Protein AF-A0A8J7KS39-F1 (afdb_monomer)

Secondary structure (DSSP, 8-state):
-BSSTTSHHHHHHHHHHHHTT---EEEESSHHHHHHHHHT--SEEEETTSS-HHHHHHHHTTT--EEEEEESS-THHHHHHHHTEEEEEEEEE---TT-S-----HHHHHTTT-EEEE--------------

Foldseek 3Di:
DEEPCLDPVNLVVQLVCVVVVHQFEYEDQDVVVQVSSCVSPHPHYDNVVPDQLLVVQCVVVVNQFDQEYEAQADDPVQASNLQRHAQQHEYEYEHHNNHDDDDYDVCSCPVRVYYYHYDYDDDPPPPDPPPD

Mean predicted aligned error: 4.97 Å

Solvent-accessible surface area (backbone atoms only — not comparable to full-atom values): 7266 Å² total; per-residue (Å²): 59,31,34,50,26,76,41,75,68,27,29,51,49,39,39,51,41,44,74,72,71,48,86,35,38,32,37,30,85,38,72,70,46,44,58,56,30,50,74,44,59,42,79,39,73,43,46,58,79,78,60,60,59,50,60,54,42,20,65,77,43,80,68,56,36,30,63,44,29,40,28,56,29,27,17,73,57,46,48,54,47,57,68,30,36,26,73,62,10,38,38,41,38,52,36,44,84,59,31,88,69,74,80,77,63,63,59,66,33,65,76,31,53,36,43,80,44,82,47,82,83,78,78,92,64,81,77,74,79,87,79,127

pLDDT: mean 92.16, std 12.89, range [45.78, 98.69]

Nearest PDB structures (foldseek):
  5k1s-assembly2_C  TM=9.265E-01  e=8.989E-09  Myxococcus xanthus DK 1622
  3jyl-assembly1_A  TM=9.080E-01  e=1.147E-08  Pseudomonas syringae pv. tomato
  5k1s-assembly1_B  TM=9.206E-01  e=2.109E-08  Myxococcus xanthus DK 1622
  5k1s-assembly2_D  TM=9.163E-01  e=2.532E-08  Myxococcus xanthus DK 1622
  2oby-assembly1_A  TM=8.892E-01  e=1.296E-08  Homo sapiens

Structure (mmCIF, N/CA/C/O backbone):
data_AF-A0A8J7KS39-F1
#
_entry.id   AF-A0A8J7KS39-F1
#
loop_
_atom_site.group_PDB
_atom_site.id
_atom_site.type_symbol
_atom_site.label_atom_id
_atom_site.label_alt_id
_atom_site.label_comp_id
_atom_site.label_asym_id
_atom_site.label_entity_id
_atom_site.label_seq_id
_atom_site.pdbx_PDB_ins_code
_atom_site.Cartn_x
_atom_site.Cartn_y
_atom_site.Cartn_z
_atom_site.occupancy
_atom_site.B_iso_or_equiv
_atom_site.auth_seq_id
_atom_site.auth_comp_id
_atom_site.auth_asym_id
_atom_site.auth_atom_id
_atom_site.pdbx_PDB_model_num
ATOM 1 N N . MET A 1 1 ? -4.477 -1.174 -0.320 1.00 97.75 1 MET A N 1
ATOM 2 C CA . MET A 1 1 ? -3.477 -0.388 -1.078 1.00 97.75 1 MET A CA 1
ATOM 3 C C . MET A 1 1 ? -2.798 -1.276 -2.101 1.00 97.75 1 MET A C 1
ATOM 5 O O . MET A 1 1 ? -2.632 -2.459 -1.836 1.00 97.75 1 MET A O 1
ATOM 9 N N . ILE A 1 2 ? -2.424 -0.740 -3.261 1.00 98.19 2 ILE A N 1
ATOM 10 C CA . ILE A 1 2 ? -1.790 -1.516 -4.338 1.00 98.19 2 ILE A CA 1
ATOM 11 C C . ILE A 1 2 ? -0.631 -0.703 -4.921 1.00 98.19 2 ILE A C 1
ATOM 13 O O . ILE A 1 2 ? -0.860 0.393 -5.438 1.00 98.19 2 ILE A O 1
ATOM 17 N N . SER A 1 3 ? 0.600 -1.216 -4.841 1.00 97.44 3 SER A N 1
ATOM 18 C CA . SER A 1 3 ? 1.751 -0.644 -5.557 1.00 97.44 3 SER A CA 1
A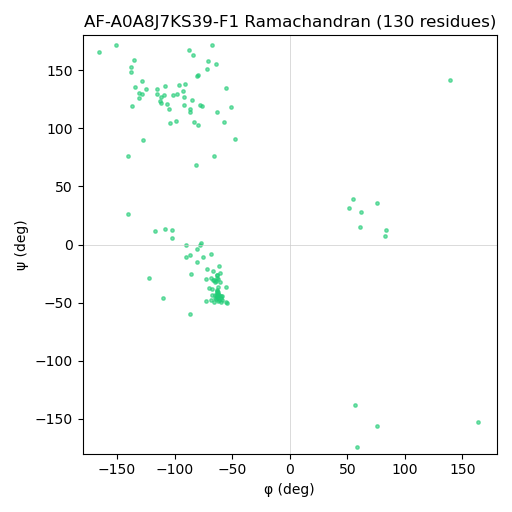TOM 19 C C . SER A 1 3 ? 1.818 -1.174 -6.995 1.00 97.44 3 SER A C 1
ATOM 21 O O . SER A 1 3 ? 1.165 -2.156 -7.349 1.00 97.44 3 SER A O 1
ATOM 23 N N . GLY A 1 4 ? 2.582 -0.505 -7.864 1.00 94.31 4 GLY A N 1
ATOM 24 C CA . GLY A 1 4 ? 2.790 -0.981 -9.239 1.00 94.31 4 GLY A CA 1
ATOM 25 C C . GLY A 1 4 ? 1.504 -1.067 -10.071 1.00 94.31 4 GLY A C 1
ATOM 26 O O . GLY A 1 4 ? 1.420 -1.886 -10.982 1.00 94.31 4 GLY A O 1
ATOM 27 N N . SER A 1 5 ? 0.508 -0.231 -9.763 1.00 93.62 5 SER A N 1
ATOM 28 C CA . SER A 1 5 ? -0.842 -0.254 -10.354 1.00 93.62 5 SER A CA 1
ATOM 29 C C . SER A 1 5 ? -0.891 -0.025 -11.871 1.00 93.62 5 SER A C 1
ATOM 31 O O . SER A 1 5 ? -1.872 -0.391 -12.508 1.00 93.62 5 SER A O 1
ATOM 33 N N . THR A 1 6 ? 0.166 0.536 -12.464 1.00 94.81 6 THR A N 1
ATOM 34 C CA . THR A 1 6 ? 0.301 0.710 -13.921 1.00 94.81 6 THR A CA 1
ATOM 35 C C . THR A 1 6 ? 0.901 -0.511 -14.628 1.00 94.81 6 THR A C 1
ATOM 37 O O . THR A 1 6 ? 0.961 -0.538 -15.852 1.00 94.81 6 THR A O 1
ATOM 40 N N . GLY A 1 7 ? 1.402 -1.503 -13.884 1.00 92.50 7 GLY A N 1
ATOM 41 C CA . GLY A 1 7 ? 1.863 -2.781 -14.432 1.00 92.50 7 GLY A CA 1
ATOM 42 C C . GLY A 1 7 ? 0.722 -3.793 -14.551 1.00 92.50 7 GLY A C 1
ATOM 43 O O . GLY A 1 7 ? -0.333 -3.609 -13.953 1.00 92.50 7 GLY A O 1
ATOM 44 N N . SER A 1 8 ? 0.940 -4.898 -15.269 1.00 92.31 8 SER A N 1
ATOM 45 C CA . SER A 1 8 ? -0.094 -5.920 -15.518 1.00 92.31 8 SER A CA 1
ATOM 46 C C . SER A 1 8 ? -0.727 -6.471 -14.234 1.00 92.31 8 SER A C 1
ATOM 48 O O . SER A 1 8 ? -1.948 -6.475 -14.096 1.00 92.31 8 SER A O 1
ATOM 50 N N . VAL A 1 9 ? 0.102 -6.882 -13.268 1.00 94.31 9 VAL A N 1
ATOM 51 C CA . VAL A 1 9 ? -0.362 -7.438 -11.988 1.00 94.31 9 VAL A CA 1
ATOM 52 C C . VAL A 1 9 ? -1.097 -6.382 -11.165 1.00 94.31 9 VAL A C 1
ATOM 54 O O . VAL A 1 9 ? -2.207 -6.625 -10.706 1.00 94.31 9 VAL A O 1
ATOM 57 N N . GLY A 1 10 ? -0.514 -5.191 -11.004 1.00 95.19 10 GLY A N 1
ATOM 58 C CA . GLY A 1 10 ? -1.132 -4.116 -10.227 1.00 95.19 10 GLY A CA 1
ATOM 59 C C . GLY A 1 10 ? -2.455 -3.635 -10.828 1.00 95.19 10 GLY A C 1
ATOM 60 O O . GLY A 1 10 ? -3.411 -3.417 -10.088 1.00 95.19 10 GLY A O 1
ATOM 61 N N . HIS A 1 11 ? -2.541 -3.533 -12.155 1.00 96.12 11 HIS A N 1
ATOM 62 C CA . HIS A 1 11 ? -3.761 -3.144 -12.863 1.00 96.12 11 HIS A CA 1
ATOM 63 C C . HIS A 1 11 ? -4.888 -4.159 -12.625 1.00 96.12 11 HIS A C 1
ATOM 65 O O . HIS A 1 11 ? -5.990 -3.785 -12.217 1.00 96.12 11 HIS A O 1
ATOM 71 N N . ALA A 1 12 ? -4.592 -5.454 -12.788 1.00 96.12 12 ALA A N 1
ATOM 72 C CA . ALA A 1 12 ? -5.547 -6.528 -12.525 1.00 96.12 12 ALA A CA 1
ATOM 73 C C . ALA A 1 12 ? -5.971 -6.581 -11.046 1.00 96.12 12 ALA A C 1
ATOM 75 O O . ALA A 1 12 ? -7.148 -6.788 -10.743 1.00 96.12 12 ALA A O 1
ATOM 76 N N . LEU A 1 13 ? -5.038 -6.345 -10.115 1.00 97.00 13 LEU A N 1
ATOM 77 C CA . LEU A 1 13 ? -5.338 -6.268 -8.684 1.00 97.00 13 LEU A CA 1
ATOM 78 C C . LEU A 1 13 ? -6.296 -5.117 -8.365 1.00 97.00 13 LEU A C 1
ATOM 80 O O . LEU A 1 13 ? -7.225 -5.314 -7.586 1.00 97.00 13 LEU A O 1
ATOM 84 N N . VAL A 1 14 ? -6.112 -3.937 -8.970 1.00 98.25 14 VAL A N 1
ATOM 85 C CA . VAL A 1 14 ? -7.019 -2.795 -8.763 1.00 98.25 14 VAL A CA 1
ATOM 86 C C . VAL A 1 14 ? -8.435 -3.162 -9.195 1.00 98.25 14 VAL A C 1
ATOM 88 O O . VAL A 1 14 ? -9.371 -2.988 -8.414 1.00 98.25 14 VAL A O 1
ATOM 91 N N . GLN A 1 15 ? -8.590 -3.719 -10.396 1.00 97.69 15 GLN A N 1
ATOM 92 C CA . GLN A 1 15 ? -9.895 -4.118 -10.925 1.00 97.69 15 GLN A CA 1
ATOM 93 C C . GLN A 1 15 ? -10.547 -5.217 -10.079 1.00 97.69 15 GLN A C 1
ATOM 95 O O . GLN A 1 15 ? -11.729 -5.127 -9.751 1.00 97.69 15 GLN A O 1
ATOM 100 N N . THR A 1 16 ? -9.771 -6.222 -9.669 1.00 97.56 16 THR A N 1
ATOM 101 C CA . THR A 1 16 ? -10.262 -7.334 -8.843 1.00 97.56 16 THR A CA 1
ATOM 102 C C . THR A 1 16 ? -10.704 -6.847 -7.465 1.00 97.56 16 THR A C 1
ATOM 104 O O . THR A 1 16 ? -11.803 -7.171 -7.021 1.00 97.56 16 THR A O 1
ATOM 107 N N . ALA A 1 17 ? -9.899 -6.013 -6.803 1.00 97.69 17 ALA A N 1
ATOM 108 C CA . ALA A 1 17 ? -10.242 -5.445 -5.502 1.00 97.69 17 ALA A CA 1
ATOM 109 C C . ALA A 1 17 ? -11.489 -4.548 -5.586 1.00 97.69 17 ALA A C 1
ATOM 111 O O . ALA A 1 17 ? -12.373 -4.630 -4.735 1.00 97.69 17 ALA A O 1
ATOM 112 N N . ARG A 1 18 ? -11.607 -3.742 -6.650 1.00 97.69 18 ARG A N 1
ATOM 113 C CA . ARG A 1 18 ? -12.811 -2.951 -6.944 1.00 97.69 18 ARG A CA 1
ATOM 114 C C . ARG A 1 18 ? -14.045 -3.837 -7.114 1.00 97.69 18 ARG A C 1
ATOM 116 O O . ARG A 1 18 ? -15.076 -3.548 -6.515 1.00 97.69 18 ARG A O 1
ATOM 123 N N . ALA A 1 19 ? -13.941 -4.906 -7.902 1.00 97.75 19 ALA A N 1
ATOM 124 C CA . ALA A 1 19 ? -15.033 -5.853 -8.124 1.00 97.75 19 ALA A CA 1
ATOM 125 C C . ALA A 1 19 ? -15.439 -6.595 -6.839 1.00 97.75 19 ALA A C 1
ATOM 127 O O . ALA A 1 19 ? -16.614 -6.894 -6.649 1.00 97.75 19 ALA A O 1
ATOM 128 N N . ALA A 1 20 ? -14.489 -6.826 -5.929 1.00 97.81 20 ALA A N 1
ATOM 129 C CA . ALA A 1 20 ? -14.733 -7.397 -4.607 1.00 97.81 20 ALA A CA 1
ATOM 130 C C . ALA A 1 20 ? -15.338 -6.401 -3.592 1.00 97.81 20 ALA A C 1
ATOM 132 O O . ALA A 1 20 ? -15.565 -6.768 -2.441 1.00 97.81 20 ALA A O 1
ATOM 133 N N . GLY A 1 21 ? -15.601 -5.150 -3.989 1.00 97.44 21 GLY A N 1
ATOM 134 C CA . GLY A 1 21 ? -16.204 -4.126 -3.129 1.00 97.44 21 GLY A CA 1
ATOM 135 C C . GLY A 1 21 ? -15.215 -3.381 -2.229 1.00 97.44 21 GLY A C 1
ATOM 136 O O . GLY A 1 21 ? -15.641 -2.667 -1.323 1.00 97.44 21 GLY A O 1
ATOM 137 N N . ALA A 1 22 ? -13.905 -3.515 -2.459 1.00 97.94 22 ALA A N 1
ATOM 138 C CA . ALA A 1 22 ? -12.898 -2.824 -1.663 1.00 97.94 22 ALA A CA 1
ATOM 139 C C . ALA A 1 22 ? -12.723 -1.354 -2.083 1.00 97.94 22 ALA A C 1
ATOM 141 O O . ALA A 1 22 ? -12.742 -1.003 -3.270 1.00 97.94 22 ALA A O 1
ATOM 142 N N . SER A 1 23 ? -12.431 -0.500 -1.101 1.00 98.12 23 SER A N 1
ATOM 143 C CA . SER A 1 23 ? -11.889 0.842 -1.331 1.00 98.12 23 SER A CA 1
ATOM 144 C C . SER A 1 23 ? -10.407 0.741 -1.686 1.00 98.12 23 SER A C 1
ATOM 146 O O . SER A 1 23 ? -9.591 0.241 -0.913 1.00 98.12 23 SER A O 1
ATOM 148 N N . VAL A 1 24 ? -10.039 1.205 -2.880 1.00 98.62 24 VAL A N 1
ATOM 149 C CA . VAL A 1 24 ? -8.711 0.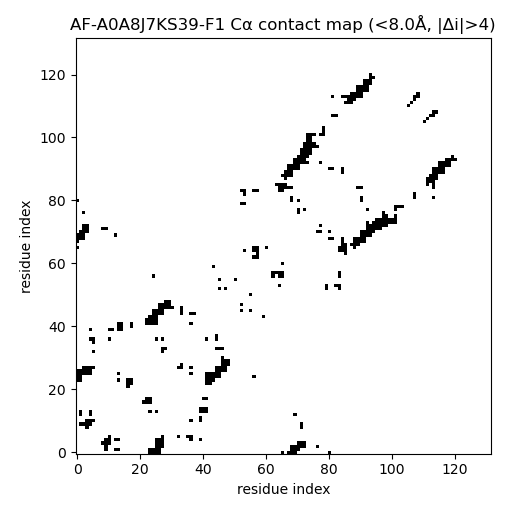962 -3.463 1.00 98.62 24 VAL A CA 1
ATOM 150 C C . VAL A 1 24 ? -7.920 2.257 -3.545 1.00 98.62 24 VAL A C 1
ATOM 152 O O . VAL A 1 24 ? -8.333 3.193 -4.227 1.00 98.62 24 VAL A O 1
ATOM 155 N N . ILE A 1 25 ? -6.756 2.260 -2.898 1.00 98.69 25 ILE A N 1
ATOM 156 C CA . ILE A 1 25 ? -5.723 3.293 -3.011 1.00 98.69 25 ILE A CA 1
ATOM 157 C C . ILE A 1 25 ? -4.583 2.723 -3.862 1.00 98.69 25 ILE A C 1
ATOM 159 O O . ILE A 1 25 ? -3.955 1.734 -3.465 1.00 98.69 25 ILE A O 1
ATOM 163 N N . ALA A 1 26 ? -4.327 3.328 -5.019 1.00 98.38 26 ALA A N 1
ATOM 164 C CA . ALA A 1 26 ? -3.212 2.988 -5.895 1.00 98.38 26 ALA A CA 1
ATOM 165 C C . ALA A 1 26 ? -1.987 3.857 -5.576 1.00 98.38 26 ALA A C 1
ATOM 167 O O . ALA A 1 26 ? -2.101 5.078 -5.482 1.00 98.38 26 ALA A O 1
ATOM 168 N N . LEU A 1 27 ? -0.814 3.235 -5.447 1.00 97.81 27 LEU A N 1
ATOM 169 C CA . LEU A 1 27 ? 0.460 3.924 -5.247 1.00 97.81 27 LEU A CA 1
ATOM 170 C C . LEU A 1 27 ? 1.249 3.981 -6.559 1.00 97.81 27 LEU A C 1
ATOM 172 O O . LEU A 1 27 ? 1.457 2.951 -7.210 1.00 97.81 27 LEU A O 1
ATOM 176 N N . VAL A 1 28 ? 1.710 5.173 -6.935 1.00 97.25 28 VAL A N 1
ATOM 177 C CA . VAL A 1 28 ? 2.436 5.431 -8.190 1.00 97.25 28 VAL A CA 1
ATOM 178 C C . VAL A 1 28 ? 3.656 6.312 -7.965 1.00 97.25 28 VAL A C 1
ATOM 180 O O . VAL A 1 28 ? 3.736 7.019 -6.971 1.00 97.25 28 VAL A O 1
ATOM 183 N N . SER A 1 29 ? 4.609 6.263 -8.895 1.00 95.31 29 SER A N 1
ATOM 184 C CA . SER A 1 29 ? 5.891 6.967 -8.773 1.00 95.31 29 SER A CA 1
ATOM 185 C C . SER A 1 29 ? 5.992 8.254 -9.595 1.00 95.31 29 SER A C 1
ATOM 187 O O . SER A 1 29 ? 7.099 8.746 -9.756 1.00 95.31 29 SER A O 1
ATOM 189 N N . SER A 1 30 ? 4.917 8.699 -10.247 1.00 96.94 30 SER 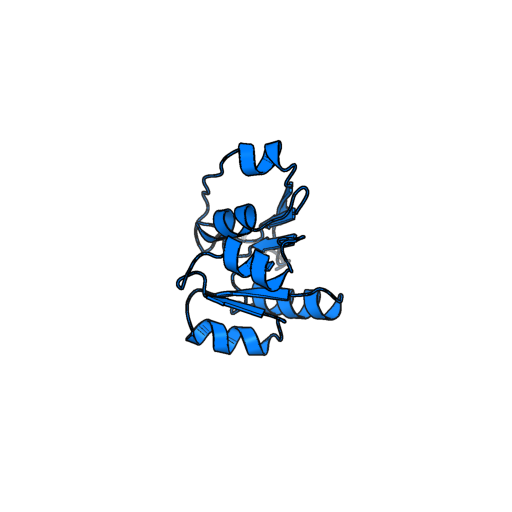A N 1
ATOM 190 C CA . SER A 1 30 ? 4.881 9.956 -11.007 1.00 96.94 30 SER A CA 1
ATOM 191 C C . SER A 1 30 ? 3.438 10.346 -11.335 1.00 96.94 30 SER A C 1
ATOM 193 O O . SER A 1 30 ? 2.530 9.508 -11.256 1.00 96.94 30 SER A O 1
ATOM 195 N N . ASP A 1 31 ? 3.224 11.592 -11.750 1.00 96.00 31 ASP A N 1
ATOM 196 C CA . ASP A 1 31 ? 1.898 12.103 -12.113 1.00 96.00 31 ASP A CA 1
ATOM 197 C C . ASP A 1 31 ? 1.395 11.530 -13.450 1.00 96.00 31 ASP A C 1
ATOM 199 O O . ASP A 1 31 ? 0.193 11.296 -13.629 1.00 96.00 31 ASP A O 1
ATOM 203 N N . GLU A 1 32 ? 2.303 11.195 -14.370 1.00 96.50 32 GLU A N 1
ATOM 204 C CA . GLU A 1 32 ? 1.968 10.467 -15.598 1.00 96.50 32 GLU A CA 1
ATOM 205 C C . GLU A 1 32 ? 1.414 9.082 -15.255 1.00 96.50 32 GLU A C 1
ATOM 207 O O . GLU A 1 32 ? 0.355 8.684 -15.747 1.00 96.50 32 GLU A O 1
ATOM 212 N N . LYS A 1 33 ? 2.081 8.364 -14.340 1.00 96.75 33 LYS A N 1
ATOM 213 C CA . LYS A 1 33 ? 1.588 7.076 -13.838 1.00 96.75 33 LYS A CA 1
ATOM 214 C C . LYS A 1 33 ? 0.304 7.232 -13.035 1.00 96.75 33 LYS A C 1
ATOM 216 O O . LYS A 1 33 ? -0.522 6.326 -13.063 1.00 96.75 33 LYS A O 1
ATOM 221 N N . ALA A 1 34 ? 0.099 8.359 -12.354 1.00 96.94 34 ALA A N 1
ATOM 222 C CA . ALA A 1 34 ? -1.162 8.627 -11.672 1.00 96.94 34 ALA A CA 1
ATOM 223 C C . ALA A 1 34 ? -2.327 8.689 -12.662 1.00 96.94 34 ALA A C 1
ATOM 225 O O . ALA A 1 34 ? -3.399 8.156 -12.390 1.00 96.94 34 ALA A O 1
ATOM 226 N N . SER A 1 35 ? -2.116 9.313 -13.821 1.00 95.50 35 SER A N 1
ATOM 227 C CA . SER A 1 35 ? -3.116 9.378 -14.890 1.00 95.50 35 SER A CA 1
ATOM 228 C C . SER A 1 35 ? -3.431 7.988 -15.445 1.00 95.50 35 SER A C 1
ATOM 230 O O . SER A 1 35 ? -4.598 7.615 -15.484 1.00 95.50 35 SER A O 1
ATOM 232 N N . GLN A 1 36 ? -2.407 7.179 -15.736 1.00 95.94 36 GLN A N 1
ATOM 233 C CA . GLN A 1 36 ? -2.581 5.792 -16.194 1.00 95.94 36 GLN A CA 1
ATOM 234 C C . GLN A 1 36 ? -3.268 4.905 -15.145 1.00 95.94 36 GLN A C 1
ATOM 236 O O . GLN A 1 36 ? -4.167 4.133 -15.459 1.00 95.94 36 GLN A O 1
ATOM 241 N N . ALA A 1 37 ? -2.890 5.020 -13.870 1.00 96.44 37 ALA A N 1
ATOM 242 C CA . ALA A 1 37 ? -3.477 4.215 -12.801 1.00 96.44 37 ALA A CA 1
ATOM 243 C C . ALA A 1 37 ? -4.981 4.477 -12.627 1.00 96.44 37 ALA A C 1
ATOM 245 O O . ALA A 1 37 ? -5.712 3.564 -12.245 1.00 96.44 37 ALA A O 1
ATOM 246 N N . ARG A 1 38 ? -5.463 5.692 -12.933 1.00 96.69 38 ARG A N 1
ATOM 247 C CA . ARG A 1 38 ? -6.900 6.019 -12.889 1.00 96.69 38 ARG A CA 1
ATOM 248 C C . ARG A 1 38 ? -7.721 5.214 -13.896 1.00 96.69 38 ARG A C 1
ATOM 250 O O . ARG A 1 38 ? -8.888 4.957 -13.618 1.00 96.69 38 ARG A O 1
ATOM 257 N N . GLU A 1 39 ? -7.127 4.753 -14.996 1.00 95.12 39 GLU A N 1
ATOM 258 C CA . GLU A 1 39 ? -7.807 3.915 -15.997 1.00 95.12 39 GLU A CA 1
ATOM 259 C C . GLU A 1 39 ? -8.252 2.563 -15.416 1.00 95.12 39 GLU A C 1
ATOM 261 O O . GLU A 1 39 ? -9.279 2.023 -15.821 1.00 95.12 39 GLU A O 1
ATOM 266 N N . ALA A 1 40 ? -7.539 2.042 -14.410 1.00 94.50 40 ALA A N 1
ATOM 267 C CA . ALA A 1 40 ? -7.925 0.821 -13.697 1.00 94.50 40 ALA A CA 1
ATOM 268 C C . ALA A 1 40 ? -9.100 1.030 -12.715 1.00 94.50 40 ALA A C 1
ATOM 270 O O . ALA A 1 40 ? -9.653 0.064 -12.191 1.00 94.50 40 ALA A O 1
ATOM 271 N N . GLY A 1 41 ? -9.480 2.284 -12.444 1.00 96.38 41 GLY A N 1
ATOM 272 C CA . GLY A 1 41 ? -10.584 2.657 -11.559 1.00 96.38 41 GLY A CA 1
ATOM 273 C C . GLY A 1 41 ? -10.341 2.54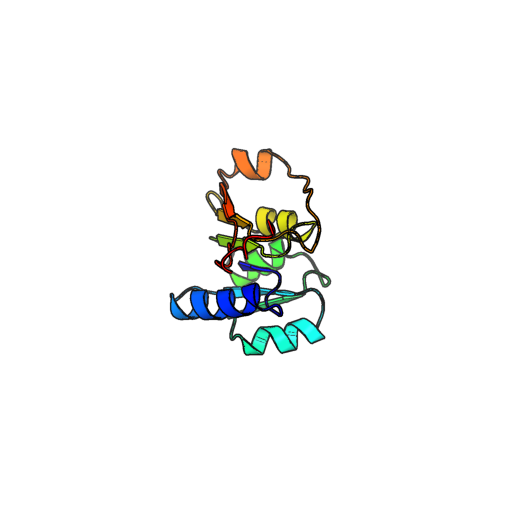7 -10.043 1.00 96.38 41 GLY A C 1
ATOM 274 O O . GLY A 1 41 ? -11.286 2.192 -9.332 1.00 96.38 41 GLY A O 1
ATOM 275 N N . PRO A 1 42 ? -9.144 2.833 -9.485 1.00 98.31 42 PRO A N 1
ATOM 276 C CA . PRO A 1 42 ? -8.992 2.943 -8.037 1.00 98.31 42 PRO A CA 1
ATOM 277 C C . PRO A 1 42 ? -9.823 4.119 -7.497 1.00 98.31 42 PRO A C 1
ATOM 279 O O . PRO A 1 42 ? -10.108 5.078 -8.210 1.00 98.31 42 PRO A O 1
ATOM 282 N N . HIS A 1 43 ? -10.195 4.066 -6.217 1.00 98.50 43 HIS A N 1
ATOM 283 C CA . HIS A 1 43 ? -10.896 5.181 -5.569 1.00 98.50 43 HIS A CA 1
ATOM 284 C C . HIS A 1 43 ? -9.965 6.380 -5.370 1.00 98.50 43 HIS A C 1
ATOM 286 O O . HIS A 1 43 ? -10.375 7.524 -5.539 1.00 98.50 43 HIS A O 1
ATOM 292 N N . PHE A 1 44 ? -8.703 6.101 -5.042 1.00 98.19 44 PHE A N 1
ATOM 293 C CA . PHE A 1 44 ? -7.694 7.113 -4.774 1.00 98.19 44 PHE A CA 1
ATOM 294 C C . PHE A 1 44 ? -6.362 6.734 -5.410 1.00 98.19 44 PHE A C 1
ATOM 296 O O . PHE A 1 44 ? -6.046 5.553 -5.573 1.00 98.19 44 PHE A O 1
ATOM 303 N N . VAL A 1 45 ? -5.564 7.746 -5.737 1.00 98.31 45 VAL A N 1
ATOM 304 C CA . VAL A 1 45 ? -4.212 7.580 -6.271 1.00 98.31 45 VAL A CA 1
ATOM 305 C C . VAL A 1 45 ? -3.270 8.472 -5.476 1.00 98.31 45 VAL A C 1
ATOM 307 O O . VAL A 1 45 ? -3.513 9.671 -5.376 1.00 98.31 45 VAL A O 1
ATOM 310 N N . ILE A 1 46 ? -2.203 7.885 -4.939 1.00 98.12 46 ILE A N 1
ATOM 311 C CA . ILE A 1 46 ? -1.134 8.593 -4.233 1.00 98.12 46 ILE A CA 1
ATOM 312 C C . ILE A 1 46 ? 0.137 8.484 -5.069 1.00 98.12 46 ILE A C 1
ATOM 314 O O . ILE A 1 46 ? 0.606 7.379 -5.366 1.00 98.12 46 ILE A O 1
ATOM 318 N N . ASN A 1 47 ? 0.712 9.633 -5.419 1.00 97.12 47 ASN A N 1
ATOM 319 C CA . ASN A 1 47 ? 2.081 9.695 -5.908 1.00 97.12 47 ASN A CA 1
ATOM 320 C C . ASN A 1 47 ? 3.021 9.714 -4.698 1.00 97.12 47 ASN A C 1
ATOM 322 O O . ASN A 1 47 ? 3.144 10.730 -4.019 1.00 97.12 47 ASN A O 1
ATOM 326 N N . TRP A 1 48 ? 3.684 8.588 -4.423 1.00 95.19 48 TRP A N 1
ATOM 327 C CA . TRP A 1 48 ? 4.514 8.438 -3.221 1.00 95.19 48 TRP A CA 1
ATOM 328 C C . TRP A 1 48 ? 5.777 9.307 -3.235 1.00 95.19 48 TRP A C 1
ATOM 330 O O . TRP A 1 48 ? 6.464 9.391 -2.223 1.00 95.19 48 TRP A O 1
ATOM 340 N N . GLN A 1 49 ? 6.088 9.965 -4.356 1.00 94.94 49 GLN A N 1
ATOM 341 C CA . GLN A 1 49 ? 7.179 10.935 -4.429 1.00 94.94 49 GLN A CA 1
ATOM 342 C C . GLN A 1 49 ? 6.797 12.320 -3.890 1.00 94.94 49 GLN A C 1
ATOM 344 O O . GLN A 1 49 ? 7.683 13.141 -3.669 1.00 94.94 49 GLN A O 1
ATOM 349 N N . HIS A 1 50 ? 5.504 12.609 -3.700 1.00 92.50 50 HIS A N 1
ATOM 350 C CA . HIS A 1 50 ? 5.009 13.964 -3.421 1.00 92.50 50 HIS 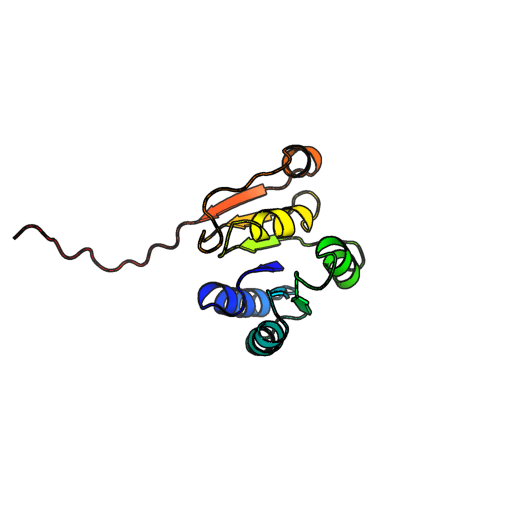A CA 1
ATOM 351 C C . HIS A 1 50 ? 4.663 14.239 -1.950 1.00 92.50 50 HIS A C 1
ATOM 353 O O . HIS A 1 50 ? 4.064 15.268 -1.650 1.00 92.50 50 HIS A O 1
ATOM 359 N N . GLY A 1 51 ? 5.057 13.379 -1.013 1.00 91.31 51 GLY A N 1
ATOM 360 C CA . GLY A 1 51 ? 4.752 13.609 0.395 1.00 91.31 51 GLY A CA 1
ATOM 361 C C . GLY A 1 51 ? 4.910 12.372 1.260 1.00 91.31 51 GLY A C 1
ATOM 362 O O . GLY A 1 51 ? 5.703 11.477 0.961 1.00 91.31 51 GLY A O 1
ATOM 363 N N . ASN A 1 52 ? 4.151 12.343 2.353 1.00 96.25 52 ASN A N 1
ATOM 364 C CA . ASN A 1 52 ? 4.146 11.241 3.299 1.00 96.25 52 ASN A CA 1
ATOM 365 C C . ASN A 1 52 ? 2.953 10.315 3.033 1.00 96.25 52 ASN A C 1
ATOM 367 O O . ASN A 1 52 ? 1.820 10.611 3.404 1.00 96.25 52 ASN A O 1
ATOM 371 N N . VAL A 1 53 ? 3.239 9.143 2.463 1.00 97.12 53 VAL A N 1
ATOM 372 C CA . VAL A 1 53 ? 2.224 8.133 2.128 1.00 97.12 53 VAL A CA 1
ATOM 373 C C . VAL A 1 53 ? 1.371 7.729 3.334 1.00 97.12 53 VAL A C 1
ATOM 375 O O . VAL A 1 53 ? 0.178 7.492 3.175 1.0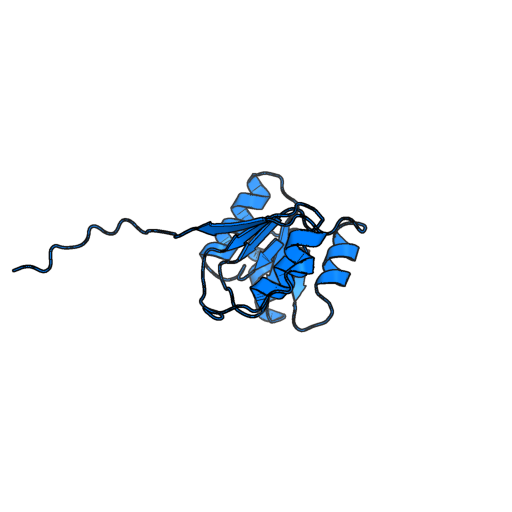0 97.12 53 VAL A O 1
ATOM 378 N N . VAL A 1 54 ? 1.947 7.653 4.537 1.00 96.81 54 VAL A N 1
ATOM 379 C CA . VAL A 1 54 ? 1.201 7.241 5.737 1.00 96.81 54 VAL A CA 1
ATOM 380 C C . VAL A 1 54 ? 0.154 8.294 6.098 1.00 96.81 54 VAL A C 1
ATOM 382 O O . VAL A 1 54 ? -0.993 7.953 6.382 1.00 96.81 54 VAL A O 1
ATOM 385 N N . GLU A 1 55 ? 0.523 9.574 6.039 1.00 98.00 55 GLU A N 1
ATOM 386 C CA . GLU A 1 55 ? -0.392 10.693 6.292 1.00 98.00 55 GLU A CA 1
ATOM 387 C C . GLU A 1 55 ? -1.493 10.768 5.234 1.00 98.00 55 GLU A C 1
ATOM 389 O O . GLU A 1 55 ? -2.668 10.883 5.586 1.00 98.00 55 GLU A O 1
ATOM 394 N N . ASP A 1 56 ? -1.137 10.603 3.959 1.00 97.88 56 ASP A N 1
ATOM 395 C CA . ASP A 1 56 ? -2.098 10.577 2.855 1.00 97.88 56 ASP A CA 1
ATOM 396 C C . ASP A 1 56 ? -3.114 9.441 3.029 1.00 97.88 56 ASP A C 1
ATOM 398 O O . ASP A 1 56 ? -4.323 9.640 2.904 1.00 97.88 56 ASP A O 1
ATOM 402 N N . VAL A 1 57 ? -2.646 8.237 3.370 1.00 98.19 57 VAL A N 1
ATOM 403 C CA . VAL A 1 57 ? -3.520 7.083 3.613 1.00 98.19 57 VAL A CA 1
ATOM 404 C C . VAL A 1 57 ? -4.427 7.340 4.807 1.00 98.19 57 VAL A C 1
ATOM 406 O O . VAL A 1 57 ? -5.623 7.070 4.714 1.00 98.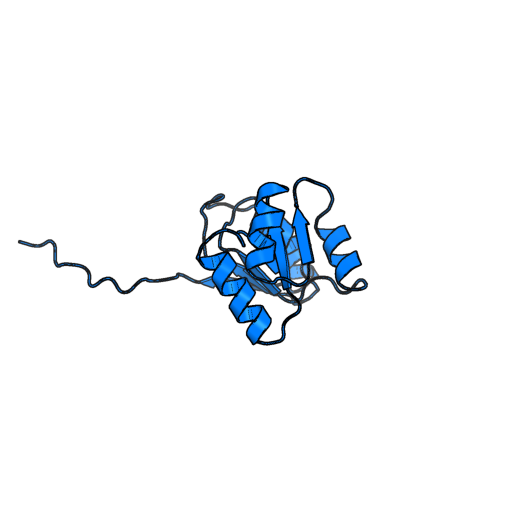19 57 VAL A O 1
ATOM 409 N N . MET A 1 58 ? -3.912 7.883 5.912 1.00 97.69 58 MET A N 1
ATOM 410 C CA . MET A 1 58 ? -4.745 8.241 7.062 1.00 97.69 58 MET A CA 1
ATOM 411 C C . MET A 1 58 ? -5.822 9.259 6.678 1.00 97.69 58 MET A C 1
ATOM 413 O O . MET A 1 58 ? -6.982 9.062 7.033 1.00 97.69 58 MET A O 1
ATOM 417 N N . ALA A 1 59 ? -5.484 10.297 5.912 1.00 97.94 59 ALA A N 1
ATOM 418 C CA . ALA A 1 59 ? -6.452 11.293 5.462 1.00 97.94 59 ALA A CA 1
ATOM 419 C C . ALA A 1 59 ? -7.559 10.668 4.595 1.00 97.94 59 ALA A C 1
ATOM 421 O O . ALA A 1 59 ? -8.741 10.933 4.809 1.00 97.94 59 ALA A O 1
ATOM 422 N N . LEU A 1 60 ? -7.191 9.783 3.665 1.00 97.50 60 LEU A N 1
ATOM 423 C CA . LEU A 1 60 ? -8.134 9.095 2.773 1.00 97.50 60 LEU A CA 1
ATOM 424 C C . LEU A 1 60 ? -8.991 8.030 3.471 1.00 97.50 60 LEU A C 1
ATOM 426 O O . LEU A 1 60 ? -10.035 7.644 2.950 1.00 97.50 60 LEU A O 1
ATOM 430 N N . THR A 1 61 ? -8.542 7.527 4.620 1.00 96.94 61 THR A N 1
ATOM 431 C CA . THR A 1 61 ? -9.204 6.454 5.382 1.00 96.94 61 THR A CA 1
ATOM 432 C C . THR A 1 61 ? -9.852 6.954 6.671 1.00 96.94 61 THR A C 1
ATOM 434 O O . THR A 1 61 ? -10.221 6.145 7.522 1.00 96.94 61 THR A O 1
ATOM 437 N N . GLU A 1 62 ? -9.992 8.274 6.838 1.00 96.50 62 GLU A N 1
ATOM 438 C CA . GLU A 1 62 ? -10.569 8.894 8.041 1.00 96.50 62 GLU A CA 1
ATOM 439 C C . GLU A 1 62 ? -9.847 8.454 9.331 1.00 96.50 62 GLU A C 1
ATOM 441 O O . GLU A 1 62 ? -10.459 8.184 10.365 1.00 96.50 62 GLU A O 1
ATOM 446 N N . GLY A 1 63 ? -8.521 8.331 9.252 1.00 96.44 63 GLY A N 1
ATOM 447 C CA . GLY A 1 63 ? -7.641 7.941 10.353 1.00 96.44 63 GLY A CA 1
ATOM 448 C C . GLY A 1 63 ? -7.531 6.433 10.605 1.00 96.44 63 GLY A C 1
ATOM 449 O O . GLY A 1 63 ? -6.928 6.046 11.603 1.00 96.44 63 GLY A O 1
ATOM 450 N N . LYS A 1 64 ? -8.098 5.574 9.745 1.00 92.25 64 LYS A N 1
ATOM 451 C CA . LYS A 1 64 ? -8.133 4.110 9.959 1.00 92.25 64 LYS A CA 1
ATOM 452 C C . LYS A 1 64 ? -6.938 3.343 9.386 1.00 92.25 64 LYS A C 1
ATOM 454 O O . LYS A 1 64 ? -6.792 2.168 9.717 1.00 92.25 64 LYS A O 1
ATOM 459 N N . GLU A 1 65 ? -6.097 3.994 8.579 1.00 97.75 65 GLU A N 1
ATOM 460 C CA . GLU A 1 65 ? -5.002 3.369 7.817 1.00 97.75 65 GLU A CA 1
ATOM 461 C C . GLU A 1 65 ? -5.518 2.272 6.855 1.00 97.75 65 GLU A C 1
ATOM 463 O O . GLU A 1 65 ? -6.724 2.111 6.664 1.00 97.75 65 GLU A O 1
ATOM 468 N N . ALA A 1 66 ? -4.629 1.530 6.184 1.00 98.31 66 ALA A N 1
ATOM 469 C CA . ALA A 1 66 ? -5.033 0.488 5.237 1.00 98.31 66 ALA A CA 1
ATOM 470 C C . ALA A 1 66 ? -5.189 -0.898 5.890 1.00 98.31 66 ALA A C 1
ATOM 472 O O . ALA A 1 66 ? -4.327 -1.329 6.655 1.00 98.31 66 ALA A O 1
ATOM 473 N N . ASP A 1 67 ? -6.243 -1.638 5.525 1.00 98.38 67 ASP A N 1
ATOM 474 C CA . ASP A 1 67 ? -6.436 -3.040 5.931 1.00 98.38 67 ASP A CA 1
ATOM 475 C C . ASP A 1 67 ? -5.417 -3.990 5.289 1.00 98.38 67 ASP A C 1
ATOM 477 O O . ASP A 1 67 ? -4.812 -4.826 5.961 1.00 98.38 67 ASP A O 1
ATOM 481 N N . GLU A 1 68 ? -5.232 -3.854 3.976 1.00 98.38 68 GLU A N 1
ATOM 482 C CA . GLU A 1 68 ? -4.400 -4.741 3.167 1.00 98.38 68 GLU A CA 1
ATOM 483 C C . GLU A 1 68 ? -3.563 -3.957 2.158 1.00 98.38 68 GLU A C 1
ATOM 485 O O . GLU A 1 68 ? -3.983 -2.916 1.636 1.00 98.38 68 GLU A O 1
ATOM 490 N N . ALA A 1 69 ? -2.383 -4.480 1.847 1.00 98.31 69 ALA A N 1
ATOM 491 C CA . ALA A 1 69 ? -1.461 -3.953 0.860 1.00 98.31 69 ALA A CA 1
ATOM 492 C C . ALA A 1 69 ? -0.992 -5.070 -0.075 1.00 98.31 69 ALA A C 1
ATOM 494 O O . ALA A 1 69 ? -0.536 -6.108 0.390 1.00 98.31 69 ALA A O 1
ATOM 495 N N . PHE A 1 70 ? -1.056 -4.837 -1.384 1.00 98.25 70 PHE A N 1
ATOM 496 C CA . PHE A 1 70 ? -0.520 -5.744 -2.397 1.00 98.25 70 PHE A CA 1
ATOM 497 C C . PHE A 1 70 ? 0.711 -5.126 -3.046 1.00 98.25 70 PHE A C 1
ATOM 499 O O . PHE A 1 70 ? 0.663 -3.984 -3.516 1.00 98.25 70 PHE A O 1
ATOM 506 N N . ASP A 1 71 ? 1.795 -5.897 -3.074 1.00 96.94 71 ASP A N 1
ATOM 507 C CA . ASP A 1 71 ? 3.105 -5.444 -3.515 1.00 96.94 71 ASP A CA 1
ATOM 508 C C . ASP A 1 71 ? 3.710 -6.349 -4.601 1.00 96.94 71 ASP A C 1
ATOM 510 O O . ASP A 1 71 ? 4.428 -7.306 -4.298 1.00 96.94 71 ASP A O 1
ATOM 514 N N . PRO A 1 72 ? 3.452 -6.063 -5.889 1.00 95.69 72 PRO A N 1
ATOM 515 C CA . PRO A 1 72 ? 4.160 -6.701 -6.996 1.00 95.69 72 PRO A CA 1
ATOM 516 C C . PRO A 1 72 ? 5.568 -6.126 -7.240 1.00 95.69 72 PRO A C 1
ATOM 518 O O . PRO A 1 72 ? 6.236 -6.565 -8.178 1.00 95.69 72 PRO A O 1
ATOM 521 N N . VAL A 1 73 ? 6.018 -5.132 -6.462 1.00 95.62 73 VAL A N 1
ATOM 522 C CA . VAL A 1 73 ? 7.239 -4.367 -6.757 1.00 95.62 73 VAL A CA 1
ATOM 523 C C . VAL A 1 73 ? 8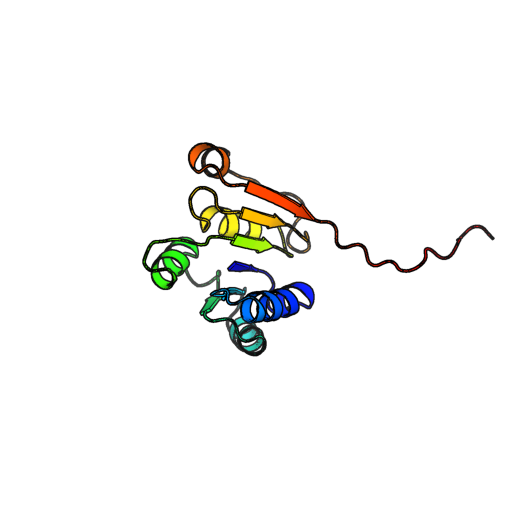.373 -4.673 -5.782 1.00 95.62 73 VAL A C 1
ATOM 525 O O . VAL A 1 73 ? 9.495 -4.889 -6.234 1.00 95.62 73 VAL A O 1
ATOM 528 N N . GLY A 1 74 ? 8.125 -4.705 -4.475 1.00 94.69 74 GLY A N 1
ATOM 529 C CA . GLY A 1 74 ? 9.176 -4.868 -3.472 1.00 94.69 74 GLY A CA 1
ATOM 530 C C . GLY A 1 74 ? 9.999 -3.593 -3.255 1.00 94.69 74 GLY A C 1
ATOM 531 O O . GLY A 1 74 ? 9.549 -2.470 -3.512 1.00 94.69 74 GLY A O 1
ATOM 532 N N . GLY A 1 75 ? 11.233 -3.759 -2.771 1.00 94.56 75 GLY A N 1
ATOM 533 C CA . GLY A 1 75 ? 12.146 -2.649 -2.483 1.00 94.56 75 GLY A CA 1
ATOM 534 C C . GLY A 1 75 ? 11.564 -1.622 -1.503 1.00 94.56 75 GLY A C 1
ATOM 535 O O . GLY A 1 75 ? 10.918 -1.972 -0.520 1.00 94.56 75 GLY A O 1
ATOM 536 N N . HIS A 1 76 ? 11.775 -0.331 -1.773 1.00 92.88 76 HIS A N 1
ATOM 537 C CA . HIS A 1 76 ? 11.319 0.755 -0.892 1.00 92.88 76 HIS A CA 1
ATOM 538 C C . HIS A 1 76 ? 9.791 0.793 -0.696 1.00 92.88 76 HIS A C 1
ATOM 540 O O . HIS A 1 76 ? 9.309 1.146 0.382 1.00 92.88 76 HIS A O 1
ATOM 546 N N . LEU A 1 77 ? 9.023 0.395 -1.718 1.00 94.69 77 LEU A N 1
ATOM 547 C CA . LEU A 1 77 ? 7.561 0.402 -1.652 1.00 94.69 77 LEU A CA 1
ATOM 548 C C . LEU A 1 77 ? 7.028 -0.576 -0.614 1.00 94.69 77 LEU A C 1
ATOM 550 O O . LEU A 1 77 ? 6.029 -0.272 0.033 1.00 94.69 77 LEU A O 1
ATOM 554 N N . PHE A 1 78 ? 7.725 -1.690 -0.401 1.00 96.88 78 PHE A N 1
ATOM 555 C CA . PHE A 1 78 ? 7.387 -2.650 0.638 1.00 96.88 78 PHE A CA 1
ATOM 556 C C . PHE A 1 78 ? 7.301 -1.973 2.013 1.00 96.88 78 PHE A C 1
ATOM 558 O O . PHE A 1 78 ? 6.301 -2.107 2.716 1.00 96.88 78 PHE A O 1
ATOM 565 N N . SER A 1 79 ? 8.326 -1.203 2.388 1.00 94.88 79 SER A N 1
ATOM 566 C CA . SER A 1 79 ? 8.386 -0.542 3.696 1.00 94.88 79 SER A CA 1
ATOM 567 C C . SER A 1 79 ? 7.326 0.557 3.830 1.00 94.88 79 SER A C 1
ATOM 569 O O . SER A 1 79 ? 6.704 0.669 4.884 1.00 94.88 79 SER A O 1
ATOM 571 N N . LEU A 1 80 ? 7.061 1.324 2.764 1.00 95.38 80 LEU A N 1
ATOM 572 C CA . LEU A 1 80 ? 5.991 2.333 2.747 1.00 95.38 80 LEU A CA 1
ATOM 573 C C . LEU A 1 80 ? 4.604 1.704 2.927 1.00 95.38 80 LEU A C 1
ATOM 575 O O . LEU A 1 80 ? 3.794 2.184 3.723 1.00 95.38 80 LEU A O 1
ATOM 579 N N . LEU A 1 81 ? 4.337 0.612 2.206 1.00 97.50 81 LEU A N 1
ATOM 580 C CA . LEU A 1 81 ? 3.097 -0.145 2.333 1.00 97.50 81 LEU A CA 1
ATOM 581 C C . LEU A 1 81 ? 2.955 -0.709 3.745 1.00 97.50 81 LEU A C 1
ATOM 583 O O . LEU A 1 81 ? 1.911 -0.523 4.363 1.00 97.50 81 LEU A O 1
ATOM 587 N N . LEU A 1 82 ? 4.009 -1.335 4.279 1.00 97.69 82 LEU A N 1
ATOM 588 C CA . LEU A 1 82 ? 4.002 -1.895 5.626 1.00 97.69 82 LEU A CA 1
ATOM 589 C C . LEU A 1 82 ? 3.709 -0.817 6.671 1.00 97.69 82 LEU A C 1
ATOM 591 O O . LEU A 1 82 ? 2.882 -1.046 7.550 1.00 97.69 82 LEU A O 1
ATOM 595 N N . ALA A 1 83 ? 4.332 0.359 6.564 1.00 95.88 83 ALA A N 1
ATOM 596 C CA . ALA A 1 83 ? 4.101 1.481 7.472 1.00 95.88 83 ALA A CA 1
ATOM 597 C C . ALA A 1 83 ? 2.649 1.988 7.421 1.00 95.88 83 ALA A C 1
ATOM 599 O O . ALA A 1 83 ? 2.082 2.293 8.466 1.00 95.88 83 ALA A O 1
ATOM 600 N N . SER A 1 84 ? 2.030 1.976 6.238 1.00 97.50 84 SER A N 1
ATOM 601 C CA . SER A 1 84 ? 0.670 2.484 5.990 1.00 97.50 84 SER A CA 1
ATOM 602 C C . SER A 1 84 ? -0.456 1.520 6.390 1.00 97.50 84 SER A C 1
ATOM 604 O O . SER A 1 84 ? -1.635 1.850 6.253 1.00 97.50 84 SER A O 1
ATOM 606 N N . LEU A 1 85 ? -0.118 0.311 6.844 1.00 98.38 85 LEU A N 1
ATOM 607 C CA . LEU A 1 85 ? -1.096 -0.666 7.315 1.00 98.38 85 LEU A CA 1
ATOM 608 C C . LEU A 1 85 ? -1.545 -0.382 8.746 1.00 98.38 85 LEU A C 1
ATOM 610 O O . LEU A 1 85 ? -0.728 -0.053 9.613 1.00 98.38 85 LEU A O 1
ATOM 614 N N . ARG A 1 86 ? -2.821 -0.658 9.015 1.00 98.00 86 ARG A N 1
ATOM 615 C CA . ARG A 1 86 ? -3.354 -0.679 10.375 1.00 98.00 86 ARG A CA 1
ATOM 616 C C . ARG A 1 86 ? -2.785 -1.818 11.213 1.00 98.00 86 ARG A C 1
ATOM 618 O O . ARG A 1 86 ? -2.135 -2.742 10.715 1.00 98.00 86 ARG A O 1
ATOM 625 N N . ARG A 1 87 ? -3.096 -1.797 12.511 1.00 97.62 87 ARG A N 1
ATOM 626 C CA . ARG A 1 87 ? -2.877 -2.948 13.397 1.00 97.62 87 ARG A CA 1
ATOM 627 C C . ARG A 1 87 ? -3.589 -4.178 12.825 1.00 97.62 87 ARG A C 1
ATOM 629 O O . ARG A 1 87 ? -4.743 -4.072 12.415 1.00 97.62 87 ARG A O 1
ATOM 636 N N . MET A 1 88 ? -2.905 -5.322 12.806 1.00 98.06 88 MET A N 1
ATOM 637 C CA . MET A 1 88 ? -3.360 -6.573 12.178 1.00 98.06 88 MET A CA 1
ATOM 638 C C . MET A 1 88 ? -3.608 -6.485 10.662 1.00 98.06 88 MET A C 1
ATOM 640 O O . MET A 1 88 ? -4.265 -7.360 10.097 1.00 98.06 88 MET A O 1
ATOM 644 N N . GLY A 1 89 ? -3.116 -5.435 9.998 1.00 98.38 89 GLY A N 1
ATOM 645 C CA . GLY A 1 89 ? -3.165 -5.323 8.543 1.00 98.38 89 GLY A CA 1
ATOM 646 C C . GLY A 1 89 ? -2.211 -6.302 7.856 1.00 98.38 89 GLY A C 1
ATOM 647 O O . GLY A 1 89 ? -1.237 -6.770 8.460 1.00 98.38 89 GLY A O 1
ATOM 648 N N . GLN A 1 90 ? -2.489 -6.619 6.589 1.00 98.50 90 GLN A N 1
ATOM 649 C CA . GLN A 1 90 ? -1.718 -7.608 5.824 1.00 98.50 90 GLN A CA 1
ATOM 650 C C . GLN A 1 90 ? -0.980 -6.983 4.640 1.00 98.50 90 GLN A C 1
ATOM 652 O O . GLN A 1 90 ? -1.569 -6.244 3.857 1.00 98.50 90 GLN A O 1
ATOM 657 N N . LEU A 1 91 ? 0.296 -7.328 4.474 1.00 98.44 91 LEU A N 1
ATOM 658 C CA . LEU A 1 91 ? 1.072 -7.060 3.266 1.00 98.44 91 LEU A CA 1
ATOM 659 C C . LEU A 1 91 ? 1.269 -8.365 2.491 1.00 98.44 91 LEU A C 1
ATOM 661 O O . LEU A 1 91 ? 1.849 -9.327 2.997 1.00 98.44 91 LEU A O 1
ATOM 665 N N . ILE A 1 92 ? 0.796 -8.378 1.251 1.00 98.12 92 ILE A N 1
ATOM 666 C CA . ILE A 1 92 ? 0.891 -9.477 0.299 1.00 98.12 92 ILE A CA 1
ATOM 667 C C . ILE A 1 92 ? 1.982 -9.121 -0.714 1.00 98.12 92 ILE A C 1
ATOM 669 O O . ILE A 1 92 ? 1.773 -8.288 -1.594 1.00 98.12 92 ILE A O 1
ATOM 673 N N . SER A 1 93 ? 3.152 -9.744 -0.584 1.00 96.62 93 SER A N 1
ATOM 674 C CA . SER A 1 93 ? 4.284 -9.555 -1.492 1.00 96.62 93 SER A CA 1
ATOM 675 C C . SER A 1 93 ? 4.241 -10.586 -2.617 1.00 96.62 93 SER A C 1
ATOM 677 O O . SER A 1 93 ? 4.120 -11.787 -2.371 1.00 96.62 93 SER A O 1
ATOM 679 N N . ILE A 1 94 ? 4.303 -10.097 -3.853 1.00 95.69 94 ILE A N 1
ATOM 680 C CA . ILE A 1 94 ? 4.094 -10.869 -5.086 1.00 95.69 94 ILE A CA 1
ATOM 681 C C . ILE A 1 94 ? 5.319 -10.787 -6.006 1.00 95.69 94 ILE A C 1
ATOM 683 O O . ILE A 1 94 ? 5.584 -11.705 -6.779 1.00 95.69 94 ILE A O 1
ATOM 687 N N . GLY A 1 95 ? 6.072 -9.687 -5.948 1.00 91.88 95 GLY A N 1
ATOM 688 C CA . GLY A 1 95 ? 7.202 -9.449 -6.839 1.00 91.88 95 GLY A CA 1
ATOM 689 C C . GLY A 1 95 ? 8.283 -8.577 -6.212 1.00 91.88 95 GLY A C 1
ATOM 690 O O . GLY A 1 95 ? 8.126 -8.049 -5.116 1.00 91.88 95 GLY A O 1
ATOM 691 N N . PHE A 1 96 ? 9.405 -8.470 -6.921 1.00 94.56 96 PHE A N 1
ATOM 692 C CA . PHE A 1 96 ? 10.650 -7.874 -6.420 1.00 94.56 96 PHE A CA 1
ATOM 693 C C . PHE A 1 96 ? 11.374 -7.030 -7.484 1.00 94.56 96 PHE A C 1
ATOM 695 O O . PHE A 1 96 ? 12.596 -6.879 -7.454 1.00 94.56 96 PHE A O 1
ATOM 702 N N . THR A 1 97 ? 10.642 -6.488 -8.463 1.00 92.81 97 THR A N 1
ATOM 703 C CA . THR A 1 97 ? 11.216 -5.673 -9.552 1.00 92.81 97 THR A CA 1
ATOM 704 C C . THR A 1 97 ? 11.881 -4.384 -9.057 1.00 92.81 97 THR A C 1
ATOM 706 O O . THR A 1 97 ? 12.805 -3.892 -9.698 1.00 92.81 97 THR A O 1
ATOM 709 N N . GLY A 1 98 ? 11.456 -3.863 -7.905 1.00 90.94 98 GLY A N 1
ATOM 710 C CA . GLY A 1 98 ? 12.051 -2.724 -7.205 1.00 90.94 98 GLY A CA 1
ATOM 711 C C . GLY A 1 98 ? 13.144 -3.091 -6.196 1.00 90.94 98 GLY A C 1
ATOM 712 O O . GLY A 1 98 ? 13.699 -2.191 -5.570 1.00 90.94 98 GLY A O 1
ATOM 713 N N . GLY A 1 99 ? 13.455 -4.379 -6.022 1.00 93.44 99 GLY A N 1
ATOM 714 C CA . GLY A 1 99 ? 14.485 -4.867 -5.103 1.00 93.44 99 GLY A CA 1
ATOM 715 C C . GLY A 1 99 ? 14.063 -6.135 -4.357 1.00 93.44 99 GLY A C 1
ATOM 716 O O . GLY A 1 99 ? 12.909 -6.275 -3.956 1.00 93.44 99 GLY A O 1
ATOM 717 N N . LYS A 1 100 ? 15.019 -7.054 -4.165 1.00 92.38 100 LYS A N 1
ATOM 718 C CA . LYS A 1 100 ? 14.811 -8.350 -3.486 1.00 92.38 100 LYS A CA 1
ATOM 719 C C . LYS A 1 100 ? 14.956 -8.277 -1.969 1.00 92.38 100 LYS A C 1
ATOM 721 O O . LYS A 1 100 ? 14.412 -9.117 -1.263 1.00 92.38 100 LYS A O 1
ATOM 726 N N . GLU A 1 101 ? 15.713 -7.303 -1.486 1.00 93.19 101 GLU A N 1
ATOM 727 C CA . GLU A 1 101 ? 16.006 -7.129 -0.069 1.00 93.19 101 GLU A CA 1
ATOM 728 C C . GLU A 1 101 ? 15.253 -5.916 0.462 1.00 93.19 101 GLU A C 1
ATOM 730 O O . GLU A 1 101 ? 15.204 -4.865 -0.182 1.00 93.19 101 GLU A O 1
ATOM 735 N N . VAL A 1 102 ? 14.662 -6.074 1.643 1.00 93.56 102 VAL A N 1
ATOM 736 C CA . VAL A 1 102 ? 13.919 -5.021 2.332 1.00 93.56 102 VAL A CA 1
ATOM 737 C C . VAL A 1 102 ? 14.333 -5.006 3.796 1.00 93.56 102 VAL A C 1
ATOM 739 O O . VAL A 1 102 ? 14.456 -6.052 4.432 1.00 93.56 102 VAL A O 1
ATOM 742 N N . SER A 1 103 ? 14.559 -3.808 4.330 1.00 91.00 103 SER A N 1
ATOM 743 C CA . SER A 1 103 ? 14.787 -3.612 5.759 1.00 91.00 103 SER A CA 1
ATOM 744 C C . SER A 1 103 ? 13.479 -3.184 6.410 1.00 91.00 103 SER A C 1
ATOM 746 O O . SER A 1 103 ? 12.801 -2.270 5.928 1.00 91.00 103 SER A O 1
ATOM 748 N N . VAL A 1 104 ? 13.115 -3.863 7.495 1.00 91.38 104 VAL A N 1
ATOM 749 C CA . VAL A 1 104 ? 11.889 -3.606 8.252 1.00 91.38 104 VAL A CA 1
ATOM 750 C C . VAL A 1 104 ? 12.219 -3.440 9.725 1.00 91.38 104 VAL A C 1
ATOM 752 O O . VAL A 1 104 ? 13.045 -4.166 10.280 1.00 91.38 104 VAL A O 1
ATOM 755 N N . ASN A 1 105 ? 11.541 -2.499 10.379 1.00 91.12 105 ASN A N 1
ATOM 756 C CA . ASN A 1 105 ? 11.572 -2.416 11.827 1.00 91.12 105 ASN A CA 1
ATOM 757 C C . ASN A 1 105 ? 10.633 -3.486 12.395 1.00 91.12 105 ASN A C 1
ATOM 759 O O . ASN A 1 105 ? 9.430 -3.476 12.136 1.00 91.12 105 ASN A O 1
ATOM 763 N N . LEU A 1 106 ? 11.170 -4.413 13.189 1.00 94.75 106 LEU A N 1
ATOM 764 C CA . LEU A 1 106 ? 10.378 -5.496 13.775 1.00 94.75 106 LEU A CA 1
ATOM 765 C C . LEU A 1 106 ? 9.254 -4.984 14.685 1.00 94.75 106 LEU A C 1
ATOM 767 O O . LEU A 1 106 ? 8.250 -5.676 14.833 1.00 94.75 106 LEU A O 1
ATOM 771 N N . LEU A 1 107 ? 9.369 -3.778 15.251 1.00 92.94 107 LEU A N 1
ATOM 772 C CA . LEU A 1 107 ? 8.284 -3.164 16.020 1.00 92.94 107 LEU A CA 1
ATOM 773 C C . LEU A 1 107 ? 7.061 -2.832 15.155 1.00 92.94 107 LEU A C 1
ATOM 775 O O . LEU A 1 107 ? 5.941 -2.936 15.651 1.00 92.94 107 LEU A O 1
ATOM 779 N N . ASP A 1 108 ? 7.243 -2.520 13.870 1.00 90.38 108 ASP A N 1
ATOM 780 C CA . ASP A 1 108 ? 6.121 -2.263 12.958 1.00 90.38 108 ASP A CA 1
ATOM 781 C C . ASP A 1 108 ? 5.315 -3.534 12.691 1.00 90.38 108 ASP A C 1
ATOM 783 O O . ASP A 1 108 ? 4.109 -3.469 12.458 1.00 90.38 108 ASP A O 1
ATOM 787 N N . ILE A 1 109 ? 5.975 -4.692 12.763 1.00 96.62 109 ILE A N 1
ATOM 788 C CA . ILE A 1 109 ? 5.353 -6.002 12.575 1.00 96.62 109 ILE A CA 1
ATOM 789 C C . ILE A 1 109 ? 4.789 -6.507 13.900 1.00 96.62 109 ILE A C 1
ATOM 791 O O . ILE A 1 109 ? 3.587 -6.712 14.019 1.00 96.62 109 ILE A O 1
ATOM 795 N N . ILE A 1 110 ? 5.635 -6.673 14.915 1.00 97.62 110 ILE A N 1
ATOM 796 C CA . ILE A 1 110 ? 5.268 -7.293 16.192 1.00 97.62 110 ILE A CA 1
ATOM 797 C C . ILE A 1 110 ? 4.391 -6.351 17.018 1.00 97.62 110 ILE A C 1
ATOM 799 O O . ILE A 1 110 ? 3.334 -6.752 17.494 1.00 97.62 110 ILE A O 1
ATOM 803 N N . GLY A 1 111 ? 4.791 -5.085 17.159 1.00 97.00 111 GLY A N 1
ATOM 804 C CA . GLY A 1 111 ? 4.086 -4.110 17.997 1.00 97.00 111 GLY A CA 1
ATOM 805 C C . GLY A 1 111 ? 2.694 -3.750 17.475 1.00 97.00 111 GLY A C 1
ATOM 806 O O . GLY A 1 111 ? 1.833 -3.327 18.245 1.00 97.00 111 GLY A O 1
ATOM 807 N N . ARG A 1 112 ? 2.453 -3.949 16.174 1.00 96.31 112 ARG A N 1
ATOM 808 C CA . ARG A 1 112 ? 1.153 -3.724 15.528 1.00 96.31 112 ARG A CA 1
ATOM 809 C C . ARG A 1 112 ? 0.532 -4.993 14.948 1.00 96.31 112 ARG A C 1
ATOM 811 O O . ARG A 1 112 ? -0.446 -4.893 14.213 1.00 96.31 112 ARG A O 1
ATOM 818 N N . GLU A 1 113 ? 1.067 -6.163 15.283 1.00 98.00 113 GLU A N 1
ATOM 819 C CA . GLU A 1 113 ? 0.556 -7.477 14.865 1.00 98.00 113 GLU A CA 1
ATOM 820 C C . GLU A 1 113 ? 0.337 -7.605 13.342 1.00 98.00 113 GLU A C 1
ATOM 822 O O . GLU A 1 113 ? -0.587 -8.285 12.896 1.00 98.00 113 GLU A O 1
ATOM 827 N N . LYS A 1 114 ? 1.147 -6.921 12.524 1.00 98.31 114 LYS A N 1
ATOM 828 C CA . LYS A 1 114 ? 1.011 -6.947 11.060 1.00 98.31 114 LYS A CA 1
ATOM 829 C C . LYS A 1 114 ? 1.463 -8.292 10.505 1.00 98.31 114 LYS A C 1
ATOM 831 O O . LYS A 1 114 ? 2.343 -8.950 11.056 1.00 98.31 114 LYS A O 1
ATOM 836 N N . ILE A 1 115 ? 0.882 -8.681 9.376 1.00 98.31 115 ILE A N 1
ATOM 837 C CA . ILE A 1 115 ? 1.162 -9.963 8.726 1.00 98.31 115 ILE A CA 1
ATOM 838 C C . ILE A 1 115 ? 1.808 -9.697 7.370 1.00 98.31 115 ILE A C 1
ATOM 840 O O . ILE A 1 115 ? 1.270 -8.941 6.567 1.00 98.31 115 ILE A O 1
ATOM 844 N N . VAL A 1 116 ? 2.931 -10.357 7.092 1.00 97.88 116 VAL A N 1
ATOM 845 C CA . VAL A 1 116 ? 3.570 -10.355 5.770 1.00 97.88 116 VAL A CA 1
ATOM 846 C C . VAL A 1 116 ? 3.441 -11.749 5.169 1.00 97.88 116 VAL A C 1
ATOM 848 O O . VAL A 1 116 ? 3.824 -12.732 5.802 1.00 97.88 116 VAL A O 1
ATOM 851 N N . LYS A 1 117 ? 2.909 -11.842 3.948 1.00 97.50 117 LYS A N 1
ATOM 852 C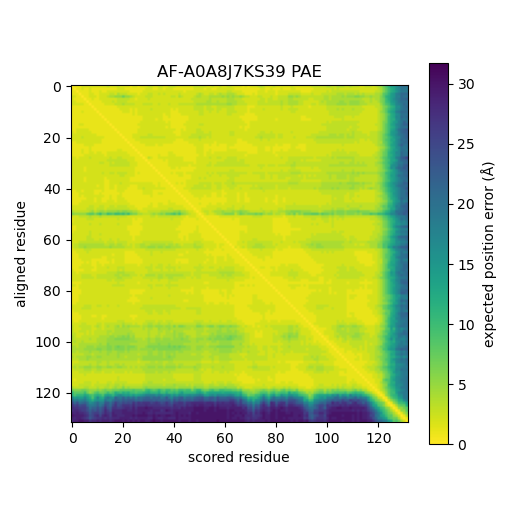 CA . LYS A 1 117 ? 2.777 -13.097 3.195 1.00 97.50 117 LYS A CA 1
ATOM 853 C C . LYS A 1 117 ? 3.453 -12.964 1.837 1.00 97.50 117 LYS A C 1
ATOM 855 O O . LYS A 1 117 ? 3.228 -11.981 1.138 1.00 97.50 117 LYS A O 1
ATOM 860 N N . GLY A 1 118 ? 4.243 -13.964 1.462 1.00 96.19 118 GLY A N 1
ATOM 861 C CA . GLY A 1 118 ? 4.807 -14.086 0.119 1.00 96.19 118 GLY A CA 1
ATOM 862 C C . GLY A 1 118 ? 3.957 -15.007 -0.750 1.00 96.19 118 GLY A C 1
ATOM 863 O O . GLY A 1 118 ? 3.538 -16.067 -0.287 1.00 96.19 118 GLY A O 1
ATOM 864 N N . TYR A 1 119 ? 3.731 -14.618 -2.002 1.00 92.81 119 TYR A N 1
ATOM 865 C CA . TYR A 1 119 ? 3.075 -15.444 -3.012 1.00 92.81 119 TYR A CA 1
ATOM 866 C C . TYR A 1 119 ? 3.926 -15.486 -4.274 1.00 92.81 119 TYR A C 1
ATOM 868 O O . TYR A 1 119 ? 4.325 -14.451 -4.802 1.00 92.81 119 TYR A O 1
ATOM 876 N N . ALA A 1 120 ? 4.175 -16.691 -4.775 1.00 84.19 120 ALA A N 1
ATOM 877 C CA . ALA A 1 120 ? 4.790 -16.885 -6.076 1.00 84.19 120 ALA A CA 1
ATOM 878 C C . ALA A 1 120 ? 3.686 -17.010 -7.129 1.00 84.19 120 ALA A C 1
ATOM 880 O O . ALA A 1 120 ? 2.861 -17.921 -7.059 1.00 84.19 120 ALA A O 1
ATOM 881 N N . LEU A 1 121 ? 3.674 -16.106 -8.109 1.00 72.50 121 LEU A N 1
ATOM 882 C CA . LEU A 1 121 ? 2.881 -16.296 -9.320 1.00 72.50 121 LEU A CA 1
ATOM 883 C C . LEU A 1 121 ? 3.651 -17.244 -10.238 1.00 72.50 121 LEU A C 1
ATOM 885 O O . LEU A 1 121 ? 4.632 -16.848 -10.864 1.00 72.50 121 LEU A O 1
ATOM 889 N N . HIS A 1 122 ? 3.225 -18.502 -10.281 1.00 66.88 122 HIS A N 1
ATOM 890 C CA . HIS A 1 122 ? 3.672 -19.440 -11.301 1.00 66.88 122 HIS A CA 1
ATOM 891 C C . HIS A 1 122 ? 2.794 -19.259 -12.539 1.00 66.88 122 HIS A C 1
ATOM 893 O O . HIS A 1 122 ? 1.570 -19.343 -12.460 1.00 66.88 122 HIS A O 1
ATOM 899 N N . SER A 1 123 ? 3.414 -18.992 -13.683 1.00 52.78 123 SER A N 1
ATOM 900 C CA . SER A 1 123 ? 2.792 -19.280 -14.968 1.00 52.78 123 SER A CA 1
ATOM 901 C C . SER A 1 123 ? 3.120 -20.728 -15.299 1.00 52.78 123 SER A C 1
ATOM 903 O O . SER A 1 123 ? 4.291 -21.025 -15.538 1.00 52.78 123 SER A O 1
ATOM 905 N N . ASP A 1 124 ? 2.117 -21.603 -15.334 1.00 50.78 124 ASP A N 1
ATOM 906 C CA . ASP A 1 124 ? 2.242 -22.945 -15.906 1.00 50.78 124 ASP A CA 1
ATOM 907 C C . ASP A 1 124 ? 2.477 -22.814 -17.419 1.00 50.78 124 ASP A C 1
ATOM 909 O O . ASP A 1 124 ? 1.579 -22.974 -18.242 1.00 50.78 124 ASP A O 1
ATOM 913 N N . THR A 1 125 ? 3.696 -22.445 -17.804 1.00 48.81 125 THR A N 1
ATOM 914 C CA . THR A 1 125 ? 4.189 -22.728 -19.148 1.00 48.81 125 THR A CA 1
ATOM 915 C C . THR A 1 125 ? 4.770 -24.127 -19.028 1.00 48.81 125 THR A C 1
ATOM 917 O O . THR A 1 125 ? 5.682 -24.285 -18.216 1.00 48.81 125 THR A O 1
ATOM 920 N N . PRO A 1 126 ? 4.241 -25.147 -19.733 1.00 47.75 126 PRO A N 1
ATOM 921 C CA . PRO A 1 126 ? 4.828 -26.476 -19.699 1.00 47.75 126 PRO A CA 1
ATOM 922 C C . PRO A 1 126 ? 6.314 -26.335 -20.000 1.00 47.75 126 PRO A C 1
ATOM 924 O O . PRO A 1 126 ? 6.687 -25.805 -21.050 1.00 47.75 126 PRO A O 1
ATOM 927 N N . GLU A 1 127 ? 7.137 -26.723 -19.035 1.00 51.28 127 GLU A N 1
ATOM 928 C CA . GLU A 1 127 ? 8.579 -26.794 -19.174 1.00 51.28 127 GLU A CA 1
ATOM 929 C C . GLU A 1 127 ? 8.828 -27.725 -20.365 1.00 51.28 127 GLU A C 1
ATOM 931 O O . GLU A 1 127 ? 8.535 -28.917 -20.309 1.00 51.28 127 GLU A O 1
ATOM 936 N N . GLN A 1 128 ? 9.216 -27.164 -21.514 1.00 53.25 128 GLN A N 1
ATOM 937 C CA . GLN A 1 128 ? 9.655 -27.988 -22.629 1.00 53.25 128 GLN A CA 1
ATOM 938 C C . GLN A 1 128 ? 10.901 -28.710 -22.142 1.00 53.25 128 GLN A C 1
ATOM 940 O O . GLN A 1 128 ? 11.904 -28.057 -21.855 1.00 53.25 128 GLN A O 1
ATOM 945 N N . ASP A 1 129 ? 10.795 -30.033 -22.031 1.00 46.16 129 ASP A N 1
ATOM 946 C CA . ASP A 1 129 ? 11.879 -30.958 -21.732 1.00 46.16 129 ASP A CA 1
ATOM 947 C C . ASP A 1 129 ? 13.095 -30.658 -22.624 1.00 46.16 129 ASP A C 1
ATOM 949 O O . ASP A 1 129 ? 13.248 -31.187 -23.726 1.00 46.16 129 ASP A O 1
ATOM 953 N N . LEU A 1 130 ? 13.996 -29.801 -22.142 1.00 47.91 130 LEU A N 1
ATOM 954 C CA . LEU A 1 130 ? 15.329 -29.619 -22.701 1.00 47.91 130 LEU A CA 1
ATOM 955 C C . LEU A 1 130 ? 16.222 -30.728 -22.149 1.00 47.91 130 LEU A C 1
ATOM 957 O O . LEU A 1 130 ? 17.123 -30.490 -21.355 1.00 47.91 130 LEU A O 1
ATOM 961 N N . ASN A 1 131 ? 15.928 -31.950 -22.578 1.00 45.78 131 ASN A N 1
ATOM 962 C CA . ASN A 1 131 ? 16.865 -33.064 -22.625 1.00 45.78 131 ASN A CA 1
ATOM 963 C C . ASN A 1 131 ? 16.591 -33.826 -23.927 1.00 45.78 131 ASN A C 1
ATOM 965 O O . ASN A 1 131 ? 15.939 -34.869 -23.937 1.00 45.78 131 ASN A O 1
ATOM 969 N N . SER A 1 132 ? 17.054 -33.243 -25.036 1.00 49.31 132 SER A N 1
ATOM 970 C CA . SER A 1 132 ? 17.350 -33.957 -26.285 1.00 49.31 132 SER A CA 1
ATOM 971 C C . SER A 1 132 ? 18.859 -34.022 -26.454 1.00 49.31 132 SER A C 1
ATOM 973 O O . SER A 1 132 ? 19.491 -32.957 -26.267 1.00 49.31 132 SER A O 1
#

Sequence (132 aa):
MISGSTGSVGHALVQTARAAGASVIALVSSDEKASQAREAGPHFVINWQHGNVVEDVMALTEGKEADEAFDPVGGHLFSLLLASLRRMGQLISIGFTGGKEVSVNLLDIIGREKIVKGYALHSDTPEQDLNS

Radius of gyration: 15.67 Å; Cα contacts (8 Å, |Δi|>4): 258; chains: 1; bounding box: 34×48×44 Å